Protein AF-A0A4Y2B7F9-F1 (afdb_monomer_lite)

Sequence (155 aa):
MSLYKLCVQKIAILLRDGIYKSCHENPFIFLPSNIVNNLMSAALDLQRLNGFRADDLGLILTSGRLQELKISKINVRDQTEIIKVLFSLKSGCQELEILHLTGPIDDELDNMGHTSSEVSEILWNLFKNTPNLKDLHCCFIFDLKALRNCRKLRI

Secondary structure (DSSP, 8-state):
--HHHHHHHHHHHHHHTTTTTT-SS-TTTTS-HHHHHHHHHHHHHHHHHH---GGGTHHHHTTS---EEEEES--GGGHHHHHHHHHHHTTT-TT--EEEEE--SSSGGGGTT---HHHHHHHHHHHHT-TT--EEEESS---GGGGGG-TT---

Organism: Araneus ventricosus (NCBI:txid182803)

Structure (mmCIF, N/CA/C/O backbone):
data_AF-A0A4Y2B7F9-F1
#
_entry.id   AF-A0A4Y2B7F9-F1
#
loop_
_atom_site.group_PDB
_atom_site.id
_atom_site.type_symbol
_atom_site.label_atom_id
_atom_site.label_alt_id
_atom_site.label_comp_id
_atom_site.label_asym_id
_atom_site.label_entity_id
_atom_site.label_seq_id
_atom_site.pdbx_PDB_ins_code
_atom_site.Cartn_x
_atom_site.Cartn_y
_atom_site.Cartn_z
_atom_site.occupancy
_atom_site.B_iso_or_equiv
_atom_site.auth_seq_id
_atom_site.auth_comp_id
_atom_site.auth_asym_id
_atom_site.auth_atom_id
_atom_site.pdbx_PDB_model_num
ATOM 1 N N . MET A 1 1 ? -22.656 7.694 -9.049 1.00 76.69 1 MET A N 1
ATOM 2 C CA . MET A 1 1 ? -21.559 8.114 -8.145 1.00 76.69 1 MET A CA 1
ATOM 3 C C . MET A 1 1 ? -22.168 8.349 -6.766 1.00 76.69 1 MET A C 1
ATOM 5 O O . MET A 1 1 ? -23.167 9.049 -6.715 1.00 76.69 1 MET A O 1
ATOM 9 N N . SER A 1 2 ? -21.663 7.740 -5.688 1.00 94.69 2 SER A N 1
ATOM 10 C CA . SER A 1 2 ? -22.195 7.964 -4.328 1.00 94.69 2 SER A CA 1
ATOM 11 C C . SER A 1 2 ? -21.503 9.145 -3.640 1.00 94.69 2 SER A C 1
ATOM 13 O O . SER A 1 2 ? -20.373 9.486 -3.997 1.00 94.69 2 SER A O 1
ATOM 15 N N . LEU A 1 3 ? -22.148 9.727 -2.620 1.00 95.31 3 LEU A N 1
ATOM 16 C CA . LEU A 1 3 ? -21.551 10.777 -1.783 1.00 95.31 3 LEU A CA 1
ATOM 17 C C . LEU A 1 3 ? -20.209 10.324 -1.191 1.00 95.31 3 LEU A C 1
ATOM 19 O O . LEU A 1 3 ? -19.221 11.041 -1.279 1.00 95.31 3 LEU A O 1
ATOM 23 N N . TYR A 1 4 ? -20.152 9.091 -0.684 1.00 95.56 4 TYR A N 1
ATOM 24 C CA . TYR A 1 4 ? -18.924 8.499 -0.157 1.00 95.56 4 TYR A CA 1
ATOM 25 C C . TYR A 1 4 ? -17.769 8.533 -1.170 1.00 95.56 4 TYR A C 1
ATOM 27 O O . TYR A 1 4 ? -16.675 8.990 -0.845 1.00 95.56 4 TYR A O 1
ATOM 35 N N . LYS A 1 5 ? -18.012 8.103 -2.418 1.00 94.06 5 LYS A N 1
ATOM 36 C CA . LYS A 1 5 ? -16.976 8.088 -3.462 1.00 94.06 5 LYS A CA 1
ATOM 37 C C . LYS A 1 5 ? -16.480 9.501 -3.786 1.00 94.06 5 LYS A C 1
ATOM 39 O O . LYS A 1 5 ? -15.278 9.687 -3.952 1.00 94.06 5 LYS A O 1
ATOM 44 N N . LEU A 1 6 ? -17.380 10.488 -3.811 1.00 95.06 6 LEU A N 1
ATOM 45 C CA . LEU A 1 6 ? -17.016 11.899 -3.990 1.00 95.06 6 LEU A CA 1
ATOM 46 C C . LEU A 1 6 ? -16.160 12.420 -2.826 1.00 95.06 6 LEU A C 1
ATOM 48 O O . LEU A 1 6 ? -15.172 13.110 -3.064 1.00 95.06 6 LEU A O 1
ATOM 52 N N . CYS A 1 7 ? -16.489 12.059 -1.582 1.00 96.56 7 CYS A N 1
ATOM 53 C CA . CYS A 1 7 ? -15.696 12.433 -0.410 1.00 96.56 7 CYS A CA 1
ATOM 54 C C . CYS A 1 7 ? -14.281 11.844 -0.466 1.00 96.56 7 CYS A C 1
ATOM 56 O O . CYS A 1 7 ? -13.314 12.580 -0.297 1.00 96.56 7 CYS A O 1
ATOM 58 N N . VAL A 1 8 ? -14.146 10.547 -0.763 1.00 96.56 8 VAL A N 1
ATOM 59 C CA . VAL A 1 8 ? -12.837 9.883 -0.907 1.00 96.56 8 VAL A CA 1
ATOM 60 C C . VAL A 1 8 ? -12.007 10.550 -2.007 1.00 96.56 8 VAL A C 1
ATOM 62 O O . VAL A 1 8 ? -10.845 10.880 -1.783 1.00 96.56 8 VAL A O 1
ATOM 65 N N . GLN A 1 9 ? -12.609 10.827 -3.168 1.00 95.12 9 GLN A N 1
ATOM 66 C CA . GLN A 1 9 ? -11.937 11.540 -4.260 1.00 95.12 9 GLN A CA 1
ATOM 67 C C . GLN A 1 9 ? -11.496 12.946 -3.844 1.00 95.12 9 GLN A C 1
ATOM 69 O O . GLN A 1 9 ? -10.376 13.355 -4.144 1.00 95.12 9 GLN A O 1
ATOM 74 N N . LYS A 1 10 ? -12.349 13.685 -3.128 1.00 96.31 10 LYS A N 1
ATOM 75 C CA . LYS A 1 10 ? -12.015 15.029 -2.655 1.00 96.31 10 LYS A CA 1
ATOM 76 C C . LYS A 1 10 ? -10.854 15.005 -1.663 1.00 96.31 10 LYS A C 1
ATOM 78 O O . LYS A 1 10 ? -9.964 15.839 -1.785 1.00 96.31 10 LYS A O 1
ATOM 83 N N . ILE A 1 11 ? -10.832 14.052 -0.732 1.00 95.88 11 ILE A N 1
ATOM 84 C CA . ILE A 1 11 ? -9.717 13.883 0.211 1.00 95.88 11 ILE A CA 1
ATOM 85 C C . ILE A 1 11 ? -8.429 13.541 -0.545 1.00 95.88 11 ILE A C 1
ATOM 87 O O . ILE A 1 11 ? -7.396 14.136 -0.261 1.00 95.88 11 ILE A O 1
ATOM 91 N N . ALA A 1 12 ? -8.481 12.651 -1.539 1.00 94.94 12 ALA A N 1
ATOM 92 C CA . ALA A 1 12 ? -7.312 12.305 -2.347 1.00 94.94 12 ALA A CA 1
ATOM 93 C C . ALA A 1 12 ? -6.759 13.514 -3.135 1.00 94.94 12 ALA A C 1
ATOM 95 O O . ALA A 1 12 ? -5.546 13.688 -3.226 1.00 94.94 12 ALA A O 1
ATOM 96 N N . ILE A 1 13 ? -7.633 14.399 -3.633 1.00 94.12 13 ILE A N 1
ATOM 97 C CA . ILE A 1 13 ? -7.231 15.680 -4.241 1.00 94.12 13 ILE A CA 1
ATOM 98 C C . ILE A 1 13 ? -6.536 16.577 -3.209 1.00 94.12 13 ILE A C 1
ATOM 100 O O . ILE A 1 13 ? -5.435 17.052 -3.463 1.00 94.12 13 ILE A O 1
ATOM 104 N N . LEU A 1 14 ? -7.142 16.773 -2.032 1.00 94.44 14 LEU A N 1
ATOM 105 C CA . LEU A 1 14 ? -6.563 17.601 -0.964 1.00 94.44 14 LEU A CA 1
ATOM 106 C C . LEU A 1 14 ? -5.211 17.052 -0.478 1.00 94.44 14 LEU A C 1
ATOM 108 O O . LEU A 1 14 ? -4.309 17.821 -0.149 1.00 94.44 14 LEU A O 1
ATOM 112 N N . LEU A 1 15 ? -5.062 15.727 -0.460 1.00 93.19 15 LEU A N 1
ATOM 113 C CA . LEU A 1 15 ? -3.813 15.052 -0.140 1.00 93.19 15 LEU A CA 1
ATOM 114 C C . LEU A 1 15 ? -2.715 15.372 -1.156 1.00 93.19 15 LEU A C 1
ATOM 116 O O . LEU A 1 15 ? -1.644 15.826 -0.755 1.00 93.19 15 LEU A O 1
ATOM 120 N N . ARG A 1 16 ? -2.996 15.196 -2.450 1.00 92.00 16 ARG A N 1
ATOM 121 C CA . ARG A 1 16 ? -2.079 15.557 -3.542 1.00 92.00 16 ARG A CA 1
ATOM 122 C C . ARG A 1 16 ? -1.687 17.034 -3.484 1.00 92.00 16 ARG A C 1
ATOM 124 O O . ARG A 1 16 ? -0.522 17.376 -3.651 1.00 92.00 16 ARG A O 1
ATOM 131 N N . ASP A 1 17 ? -2.649 17.905 -3.195 1.00 92.31 17 ASP A N 1
ATOM 132 C CA . ASP A 1 17 ? -2.429 19.351 -3.100 1.00 92.31 17 ASP A CA 1
ATOM 133 C C . ASP A 1 17 ? -1.635 19.743 -1.831 1.00 92.31 17 ASP A C 1
ATOM 135 O O . ASP A 1 17 ? -1.321 20.911 -1.615 1.00 92.31 17 ASP A O 1
ATOM 139 N N . GLY A 1 18 ? -1.270 18.767 -0.990 1.00 90.81 18 GLY A N 1
ATOM 140 C CA . GLY A 1 18 ? -0.394 18.952 0.161 1.00 90.81 18 GLY A CA 1
ATOM 141 C C . GLY A 1 18 ? -1.074 19.567 1.381 1.00 90.81 18 GLY A C 1
ATOM 142 O O . GLY A 1 18 ? -0.382 19.933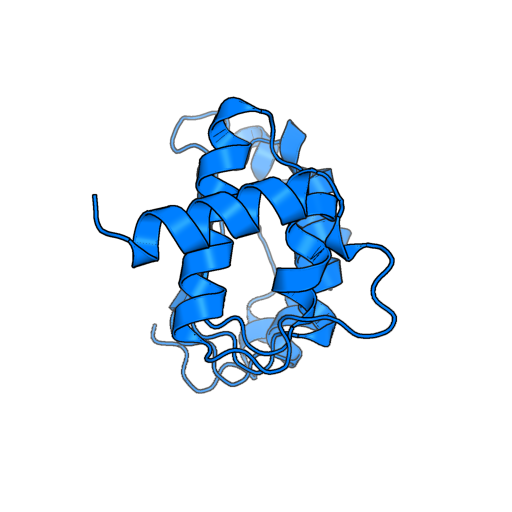 2.328 1.00 90.81 18 GLY A O 1
ATOM 143 N N . ILE A 1 19 ? -2.408 19.641 1.400 1.00 92.69 19 ILE A N 1
ATOM 144 C CA . ILE A 1 19 ? -3.181 20.296 2.468 1.00 92.69 19 ILE A CA 1
ATOM 145 C C . ILE A 1 19 ? -2.911 19.670 3.841 1.00 92.69 19 ILE A C 1
ATOM 147 O O . ILE A 1 19 ? -2.901 20.368 4.849 1.00 92.69 19 ILE A O 1
ATOM 151 N N . TYR A 1 20 ? -2.640 18.366 3.881 1.00 88.19 20 TYR A N 1
ATOM 152 C CA . TYR A 1 20 ? -2.378 17.635 5.121 1.00 88.19 20 TYR A CA 1
ATOM 153 C C . TYR A 1 20 ? -0.893 17.591 5.524 1.00 88.19 20 TYR A C 1
ATOM 155 O O . TYR A 1 20 ? -0.571 17.035 6.569 1.00 88.19 20 TYR A O 1
ATOM 163 N N . LYS A 1 21 ? 0.033 18.163 4.733 1.00 84.44 21 LYS A N 1
ATOM 164 C CA . LYS A 1 21 ? 1.483 18.103 5.025 1.00 84.44 21 LYS A CA 1
ATOM 165 C C . LYS A 1 21 ? 1.879 18.879 6.283 1.00 84.44 21 LYS A C 1
ATOM 167 O O . LYS A 1 21 ? 2.912 18.588 6.871 1.00 84.44 21 LYS A O 1
ATOM 172 N N . SER A 1 22 ? 1.075 19.863 6.682 1.00 85.25 22 SER A N 1
ATOM 173 C CA . SER A 1 22 ? 1.284 20.669 7.889 1.00 85.25 22 SER A CA 1
ATOM 174 C C . SER A 1 22 ? 0.631 20.080 9.143 1.00 85.25 22 SER A C 1
ATOM 176 O O . SER A 1 22 ? 0.773 20.655 10.223 1.00 85.25 22 SER A O 1
ATOM 178 N N . CYS A 1 23 ? -0.094 18.961 9.034 1.00 85.81 23 CYS A N 1
ATOM 179 C CA . CYS A 1 23 ? -0.676 18.305 10.198 1.00 85.81 23 CYS A CA 1
ATOM 180 C C . CYS A 1 23 ? 0.437 17.776 11.116 1.00 85.81 23 CYS A C 1
ATOM 182 O O . CYS A 1 23 ? 1.366 17.120 10.652 1.00 85.81 23 CYS A O 1
ATOM 184 N N . HIS A 1 24 ? 0.329 18.056 12.420 1.00 85.38 24 HIS A N 1
ATOM 185 C CA . HIS A 1 24 ? 1.296 17.578 13.415 1.00 85.38 24 HIS A CA 1
ATOM 186 C C . HIS A 1 24 ? 1.334 16.046 13.481 1.00 85.38 24 HIS A C 1
ATOM 188 O O . HIS A 1 24 ? 2.402 15.445 13.553 1.00 85.38 24 HIS A O 1
ATOM 194 N N . GLU A 1 25 ? 0.157 15.428 13.401 1.00 89.38 25 GLU A N 1
ATOM 195 C CA . GLU A 1 25 ? -0.020 13.983 13.335 1.00 89.38 25 GLU A CA 1
ATOM 196 C C . GLU A 1 25 ? -0.603 13.581 11.982 1.00 89.38 25 GLU A C 1
ATOM 198 O O . GLU A 1 25 ? -1.323 14.346 11.335 1.00 89.38 25 GLU A O 1
ATOM 203 N N . ASN A 1 26 ? -0.320 12.349 11.561 1.00 91.94 26 ASN A N 1
ATOM 204 C CA . ASN A 1 26 ? -0.891 11.799 10.343 1.00 91.94 26 ASN A CA 1
ATOM 205 C C . ASN A 1 26 ? -2.413 11.601 10.526 1.00 91.94 26 ASN A C 1
ATOM 207 O O . ASN A 1 26 ? -2.822 10.761 11.329 1.00 91.94 26 ASN A O 1
ATOM 211 N N . PRO A 1 27 ? -3.272 12.310 9.767 1.00 92.38 27 PRO A N 1
ATOM 212 C CA . PRO A 1 27 ? -4.719 12.298 9.995 1.00 92.38 27 PRO A CA 1
ATOM 213 C C . PRO A 1 27 ? -5.377 10.946 9.684 1.00 92.38 27 PRO A C 1
ATOM 215 O O . PRO A 1 27 ? -6.529 10.716 10.052 1.00 92.38 27 PRO A O 1
ATOM 218 N N . PHE A 1 28 ? -4.674 10.042 8.999 1.00 93.69 28 PHE A N 1
ATOM 219 C CA . PHE A 1 28 ? -5.224 8.766 8.552 1.00 93.69 28 PHE A CA 1
ATOM 220 C C . PHE A 1 28 ? -5.001 7.615 9.542 1.00 93.69 28 PHE A C 1
ATOM 222 O O . PHE A 1 28 ? -5.575 6.545 9.343 1.00 93.69 28 PHE A O 1
ATOM 229 N N . ILE A 1 29 ? -4.239 7.819 10.626 1.00 92.81 29 ILE A N 1
ATOM 230 C CA . ILE A 1 29 ? -3.959 6.769 11.628 1.00 92.81 29 ILE A CA 1
ATOM 231 C C . ILE A 1 29 ? -5.225 6.288 12.349 1.00 92.81 29 ILE A C 1
ATOM 233 O O . ILE A 1 29 ? -5.331 5.123 12.725 1.00 92.81 29 ILE A O 1
ATOM 237 N N . PHE A 1 30 ? -6.217 7.170 12.494 1.00 91.44 30 PHE A N 1
ATOM 238 C CA . PHE A 1 30 ? -7.487 6.871 13.160 1.00 91.44 30 PHE A CA 1
ATOM 239 C C . PHE A 1 30 ? -8.551 6.317 12.209 1.00 91.44 30 PHE A C 1
ATOM 241 O O . PHE A 1 30 ? -9.633 5.924 12.651 1.00 91.44 30 PHE A O 1
ATOM 248 N N . LEU A 1 31 ? -8.278 6.279 10.901 1.00 94.81 31 LEU A N 1
ATOM 249 C CA . LEU A 1 31 ? -9.258 5.798 9.941 1.00 94.81 31 LEU A CA 1
ATOM 250 C C . LEU A 1 31 ? -9.346 4.261 9.936 1.00 94.81 31 LEU A C 1
ATOM 252 O O . LEU A 1 31 ? -8.349 3.545 10.097 1.00 94.81 31 LEU A O 1
ATOM 256 N N . PRO A 1 32 ? -10.551 3.716 9.707 1.00 95.81 32 PRO A N 1
ATOM 257 C CA . PRO A 1 32 ? -10.730 2.317 9.347 1.00 95.81 32 PRO A CA 1
ATOM 258 C C . PRO A 1 32 ? -9.949 1.940 8.077 1.00 95.81 32 PRO A C 1
ATOM 260 O O . PRO A 1 32 ? -9.943 2.689 7.098 1.00 95.81 32 PRO A O 1
ATOM 263 N N . SER A 1 33 ? -9.333 0.754 8.066 1.00 96.19 33 SER A N 1
ATOM 264 C CA . SER A 1 33 ? -8.490 0.279 6.956 1.00 96.19 33 SER A CA 1
ATOM 265 C C . SER A 1 33 ? -9.207 0.237 5.608 1.00 96.19 33 SER A C 1
ATOM 267 O O . SER A 1 33 ? -8.625 0.595 4.590 1.00 96.19 33 SER A O 1
ATOM 269 N N . ASN A 1 34 ? -10.499 -0.099 5.585 1.00 95.69 34 ASN A N 1
ATOM 270 C CA . ASN A 1 34 ? -11.298 -0.065 4.358 1.00 95.69 34 ASN A CA 1
ATOM 271 C C . ASN A 1 34 ? -11.380 1.347 3.745 1.00 95.69 34 ASN A C 1
ATOM 273 O O . ASN A 1 34 ? -11.363 1.486 2.525 1.00 95.69 34 ASN A O 1
ATOM 277 N N . ILE A 1 35 ? -11.426 2.402 4.566 1.00 96.62 35 ILE A N 1
ATOM 278 C CA . ILE A 1 35 ? -11.398 3.789 4.083 1.00 96.62 35 ILE A CA 1
ATOM 279 C C . ILE A 1 35 ? -9.998 4.144 3.576 1.00 96.62 35 ILE A C 1
ATOM 281 O O . ILE A 1 35 ? -9.881 4.762 2.521 1.00 96.62 35 ILE A O 1
ATOM 285 N N . VAL A 1 36 ? -8.944 3.722 4.277 1.00 97.06 36 VAL A N 1
ATOM 286 C CA . VAL A 1 36 ? -7.546 3.957 3.874 1.00 97.06 36 VAL A CA 1
ATOM 287 C C . VAL A 1 36 ? -7.220 3.269 2.543 1.00 97.06 36 VAL A C 1
ATOM 289 O O . VAL A 1 36 ? -6.635 3.899 1.665 1.00 97.06 36 VAL A O 1
ATOM 292 N N . ASN A 1 37 ? -7.684 2.036 2.326 1.00 97.56 37 ASN A N 1
ATOM 293 C CA . ASN A 1 37 ? -7.547 1.330 1.046 1.00 97.56 37 ASN A CA 1
ATOM 294 C C . ASN A 1 37 ? -8.296 2.055 -0.089 1.00 97.56 37 ASN A C 1
ATOM 296 O O . ASN A 1 37 ? -7.779 2.190 -1.202 1.00 97.56 37 ASN A O 1
ATOM 300 N N . ASN A 1 38 ? -9.499 2.570 0.192 1.00 97.31 38 ASN A N 1
ATOM 301 C CA . ASN A 1 38 ? -10.270 3.353 -0.777 1.00 97.31 38 ASN A CA 1
ATOM 302 C C . ASN A 1 38 ? -9.578 4.683 -1.116 1.00 97.31 38 ASN A C 1
ATOM 304 O O . ASN A 1 38 ? -9.574 5.086 -2.279 1.00 97.31 38 ASN A O 1
ATOM 308 N N . LEU A 1 39 ? -8.959 5.340 -0.130 1.00 97.12 39 LEU A N 1
ATOM 309 C CA . LEU A 1 39 ? -8.148 6.542 -0.335 1.00 97.12 39 LEU A CA 1
ATOM 310 C C . LEU A 1 39 ? -6.898 6.249 -1.166 1.00 97.12 39 LEU A C 1
ATOM 312 O O . LEU A 1 39 ? -6.634 6.990 -2.108 1.00 97.12 39 LEU A O 1
ATOM 316 N N . MET A 1 40 ? -6.174 5.163 -0.872 1.00 96.75 40 MET A N 1
ATOM 317 C CA . MET A 1 40 ? -5.014 4.737 -1.663 1.00 96.75 40 MET A CA 1
ATOM 318 C C . MET A 1 40 ? -5.410 4.501 -3.122 1.00 96.75 40 MET A C 1
ATOM 320 O O . MET A 1 40 ? -4.790 5.045 -4.032 1.00 96.75 40 MET A O 1
ATOM 324 N N . SER A 1 41 ? -6.493 3.753 -3.346 1.00 95.94 41 SER A N 1
ATOM 325 C CA . SER A 1 41 ? -7.002 3.469 -4.692 1.00 95.94 41 SER A CA 1
ATOM 326 C C . SER A 1 41 ? -7.374 4.752 -5.441 1.00 95.94 41 SER A C 1
ATOM 328 O O . SER A 1 41 ? -6.966 4.945 -6.584 1.00 95.94 41 SER A O 1
ATOM 330 N N . ALA A 1 42 ? -8.089 5.672 -4.784 1.00 95.62 42 ALA A N 1
ATOM 331 C CA . ALA A 1 42 ? -8.458 6.952 -5.380 1.00 95.62 42 ALA A CA 1
ATOM 332 C C . ALA A 1 42 ? -7.240 7.847 -5.669 1.00 95.62 42 ALA A C 1
ATOM 334 O O . ALA A 1 42 ? -7.213 8.520 -6.697 1.00 95.62 42 ALA A O 1
ATOM 335 N N . ALA A 1 43 ? -6.231 7.856 -4.793 1.00 95.06 43 ALA A N 1
ATOM 336 C CA . ALA A 1 43 ? -5.002 8.617 -4.996 1.00 95.06 43 ALA A CA 1
ATOM 337 C C . ALA A 1 43 ? -4.197 8.079 -6.189 1.00 95.06 43 ALA A C 1
ATOM 339 O O . ALA A 1 43 ? -3.768 8.859 -7.038 1.00 95.06 43 ALA A O 1
ATOM 340 N N . LEU A 1 44 ? -4.066 6.755 -6.311 1.00 93.75 44 LEU A N 1
ATOM 341 C CA . LEU A 1 44 ? -3.415 6.119 -7.459 1.00 93.75 44 LEU A CA 1
ATOM 342 C C . LEU A 1 44 ? -4.164 6.400 -8.771 1.00 93.75 44 LEU A C 1
ATOM 344 O O . LEU A 1 44 ? -3.534 6.719 -9.780 1.00 93.75 44 LEU A O 1
ATOM 348 N N . ASP A 1 45 ? -5.500 6.365 -8.762 1.00 92.00 45 ASP A N 1
ATOM 349 C CA . ASP A 1 45 ? -6.309 6.726 -9.932 1.00 92.00 45 ASP A CA 1
ATOM 350 C C . ASP A 1 45 ? -6.106 8.189 -10.364 1.00 92.00 45 ASP A C 1
ATOM 352 O O . ASP A 1 45 ? -6.054 8.475 -11.561 1.00 92.00 45 ASP A O 1
ATOM 356 N N . LEU A 1 46 ? -5.935 9.119 -9.416 1.00 90.50 46 LEU A N 1
ATOM 357 C CA . LEU A 1 46 ? -5.628 10.524 -9.717 1.00 90.50 46 LEU A CA 1
ATOM 358 C C . LEU A 1 46 ? -4.221 10.716 -10.301 1.00 90.50 46 LEU A C 1
ATOM 360 O O . LEU A 1 46 ? -4.019 11.605 -11.134 1.00 90.50 46 LEU A O 1
ATOM 364 N N . GLN A 1 47 ? -3.252 9.908 -9.869 1.00 87.94 47 GLN A N 1
ATOM 365 C CA . GLN A 1 47 ? -1.870 9.980 -10.346 1.00 87.94 47 GLN A CA 1
ATOM 366 C C . GLN A 1 47 ? -1.698 9.420 -11.760 1.00 87.94 47 GLN A C 1
ATOM 368 O O . GLN A 1 47 ? -0.875 9.931 -12.514 1.00 87.94 47 GLN A O 1
ATOM 373 N N . ARG A 1 48 ? -2.534 8.461 -12.188 1.00 80.38 48 ARG A N 1
ATOM 374 C CA . ARG A 1 48 ? -2.522 7.942 -13.574 1.00 80.38 48 ARG A CA 1
ATOM 375 C C . ARG A 1 48 ? -2.646 9.036 -14.641 1.00 80.38 48 ARG A C 1
ATOM 377 O O . ARG A 1 48 ? -2.133 8.863 -15.739 1.00 80.38 48 ARG A O 1
ATOM 384 N N . LEU A 1 49 ? -3.321 10.143 -14.325 1.00 75.75 49 LEU A N 1
ATOM 385 C CA . LEU A 1 49 ? -3.514 11.273 -15.240 1.00 75.75 49 LEU A CA 1
ATOM 386 C C . LEU A 1 49 ? -2.444 12.367 -15.104 1.00 75.75 49 LEU A C 1
ATOM 388 O O . LEU A 1 49 ? -2.237 13.122 -16.046 1.00 75.75 49 LEU A O 1
ATOM 392 N N . ASN A 1 50 ? -1.791 12.473 -13.943 1.00 73.00 50 ASN A N 1
ATOM 393 C CA . ASN A 1 50 ? -0.946 13.619 -13.577 1.00 73.00 50 ASN A CA 1
ATOM 394 C C . ASN A 1 50 ? 0.528 13.247 -13.321 1.00 73.00 50 ASN A C 1
ATOM 396 O O . ASN A 1 50 ? 1.314 14.107 -12.928 1.00 73.00 50 ASN A O 1
ATOM 400 N N . GLY A 1 51 ? 0.896 11.981 -13.531 1.00 82.38 51 GLY A N 1
ATOM 401 C CA . GLY A 1 51 ? 2.196 11.420 -13.168 1.00 82.38 51 GLY A CA 1
ATOM 402 C C . GLY A 1 51 ? 2.191 10.784 -11.775 1.00 82.38 51 GLY A C 1
ATOM 403 O O . GLY A 1 51 ? 1.485 11.228 -10.865 1.00 82.38 51 GLY A O 1
ATOM 404 N N . PHE A 1 52 ? 2.981 9.720 -11.620 1.00 87.50 52 PHE A N 1
ATOM 405 C CA . PHE A 1 52 ? 3.141 9.001 -10.359 1.00 87.50 52 PHE A CA 1
ATOM 406 C C . PHE A 1 52 ? 4.109 9.746 -9.432 1.00 87.50 52 PHE A C 1
ATOM 408 O O . PHE A 1 52 ? 5.209 10.113 -9.841 1.00 87.50 52 PHE A O 1
ATOM 415 N N . ARG A 1 53 ? 3.680 10.007 -8.191 1.00 90.81 53 ARG A N 1
ATOM 416 C CA . ARG A 1 53 ? 4.454 10.758 -7.189 1.00 90.81 53 ARG A CA 1
ATOM 417 C C . ARG A 1 53 ? 4.258 10.147 -5.808 1.00 90.81 53 ARG A C 1
ATOM 419 O O . ARG A 1 53 ? 3.178 10.227 -5.223 1.00 90.81 53 ARG A O 1
ATOM 426 N N . ALA A 1 54 ? 5.314 9.567 -5.261 1.00 91.19 54 ALA A N 1
ATOM 427 C CA . ALA A 1 54 ? 5.302 8.888 -3.973 1.00 91.19 54 ALA A CA 1
ATOM 428 C C . ALA A 1 54 ? 5.014 9.838 -2.804 1.00 91.19 54 ALA A C 1
ATOM 430 O O . ALA A 1 54 ? 4.308 9.468 -1.866 1.00 91.19 54 ALA A O 1
ATOM 431 N N . ASP A 1 55 ? 5.509 11.076 -2.884 1.00 90.69 55 ASP A N 1
ATOM 432 C CA . ASP A 1 55 ? 5.349 12.088 -1.830 1.00 90.69 55 ASP A CA 1
ATOM 433 C C . ASP A 1 55 ? 3.874 12.423 -1.563 1.00 90.69 55 ASP A C 1
ATOM 435 O O . ASP A 1 55 ? 3.499 12.766 -0.441 1.00 90.69 55 ASP A O 1
ATOM 439 N N . ASP A 1 56 ? 3.024 12.284 -2.581 1.00 91.62 56 ASP A N 1
ATOM 440 C CA . ASP A 1 56 ? 1.584 12.521 -2.474 1.00 91.62 56 ASP A CA 1
ATOM 441 C C . ASP A 1 56 ? 0.865 11.342 -1.784 1.00 91.62 56 ASP A C 1
ATOM 443 O O . ASP A 1 56 ? -0.272 11.479 -1.344 1.00 91.62 56 ASP A O 1
ATOM 447 N N . LEU A 1 57 ? 1.521 10.184 -1.643 1.00 93.19 57 LEU A N 1
ATOM 448 C CA . LEU A 1 57 ? 0.984 8.985 -0.987 1.00 93.19 57 LEU A CA 1
ATOM 449 C C . LEU A 1 57 ? 1.505 8.802 0.444 1.00 93.19 57 LEU A C 1
ATOM 451 O O . LEU A 1 57 ? 0.965 7.981 1.188 1.00 93.19 57 LEU A O 1
ATOM 455 N N . GLY A 1 58 ? 2.533 9.556 0.848 1.00 92.69 58 GLY A N 1
ATOM 456 C CA . GLY A 1 58 ? 3.289 9.331 2.085 1.00 92.69 58 GLY A CA 1
ATOM 457 C C . GLY A 1 58 ? 2.425 9.220 3.344 1.00 92.69 58 GLY A C 1
ATOM 458 O O . GLY A 1 58 ? 2.611 8.298 4.136 1.00 92.69 58 GLY A O 1
ATOM 459 N N . LEU A 1 59 ? 1.423 10.089 3.510 1.00 93.62 59 LEU A N 1
ATOM 460 C CA . LEU A 1 59 ? 0.519 10.036 4.668 1.00 93.62 59 LEU A CA 1
ATOM 461 C C . LEU A 1 59 ? -0.368 8.780 4.666 1.00 93.62 59 LEU A C 1
ATOM 463 O O . LEU A 1 59 ? -0.660 8.229 5.722 1.00 93.62 59 LEU A O 1
ATOM 467 N N . ILE A 1 60 ? -0.771 8.268 3.504 1.00 95.25 60 ILE A N 1
ATOM 468 C CA . ILE A 1 60 ? -1.535 7.014 3.446 1.00 95.25 60 ILE A CA 1
ATOM 469 C C . ILE A 1 60 ? -0.609 5.830 3.760 1.00 95.25 60 ILE A C 1
ATOM 471 O O . ILE A 1 60 ? -0.957 4.978 4.578 1.00 95.25 60 ILE A O 1
ATOM 475 N N . LEU A 1 61 ? 0.587 5.803 3.161 1.00 94.56 61 LEU A N 1
ATOM 476 C CA . LEU A 1 61 ? 1.582 4.733 3.328 1.00 94.56 61 LEU A CA 1
ATOM 477 C C . LEU A 1 61 ? 2.068 4.596 4.778 1.00 94.56 61 LEU A C 1
ATOM 479 O O . LEU A 1 61 ? 2.265 3.489 5.267 1.00 94.56 61 LEU A O 1
ATOM 483 N N . THR A 1 62 ? 2.214 5.720 5.477 1.00 93.19 62 THR A N 1
ATOM 484 C CA . THR A 1 62 ? 2.682 5.772 6.872 1.00 93.19 62 THR A CA 1
ATOM 485 C C . THR A 1 62 ? 1.549 5.715 7.896 1.00 93.19 62 THR A C 1
ATOM 487 O O . THR A 1 62 ? 1.802 5.820 9.092 1.00 93.19 62 THR A O 1
ATOM 490 N N . SER A 1 63 ? 0.295 5.537 7.463 1.00 94.38 63 SER A N 1
ATOM 491 C CA . SER A 1 63 ? -0.857 5.488 8.377 1.00 94.38 63 SER A CA 1
ATOM 492 C C . SER A 1 63 ? -0.849 4.270 9.305 1.00 94.38 63 SER A C 1
ATOM 494 O O . SER A 1 63 ? -1.523 4.284 10.329 1.00 94.38 63 SER A O 1
ATOM 496 N N . GLY A 1 64 ? -0.146 3.191 8.937 1.00 94.00 64 GLY A N 1
ATOM 497 C CA . GLY A 1 64 ? -0.212 1.908 9.646 1.00 94.00 64 GLY A CA 1
ATOM 498 C C . GLY A 1 64 ? -1.521 1.142 9.430 1.00 94.00 64 GLY A C 1
ATOM 499 O O . GLY A 1 64 ? -1.734 0.103 10.044 1.00 94.00 64 GLY A O 1
ATOM 500 N N . ARG A 1 65 ? -2.424 1.656 8.584 1.00 95.56 65 ARG A N 1
ATOM 501 C CA . ARG A 1 65 ? -3.779 1.115 8.378 1.00 95.56 65 ARG A CA 1
ATOM 502 C C . ARG A 1 65 ? -3.987 0.524 6.988 1.00 95.56 65 ARG A C 1
ATOM 504 O O . ARG A 1 65 ? -5.042 -0.062 6.744 1.00 95.56 65 ARG A O 1
ATOM 511 N N . LEU A 1 66 ? -3.026 0.709 6.083 1.00 96.62 66 LEU A N 1
ATOM 512 C CA . LEU A 1 66 ? -3.115 0.247 4.704 1.00 96.62 66 LEU A CA 1
ATOM 513 C C . LEU A 1 66 ? -2.986 -1.279 4.648 1.00 96.62 66 LEU A C 1
ATOM 515 O O . LEU A 1 66 ? -1.981 -1.833 5.083 1.00 96.62 66 LEU A O 1
ATOM 519 N N . GLN A 1 67 ? -3.989 -1.937 4.070 1.00 97.44 67 GLN A N 1
ATOM 520 C CA . GLN A 1 67 ? -3.991 -3.392 3.887 1.00 97.44 67 GLN A CA 1
ATOM 521 C C . GLN A 1 67 ? -3.703 -3.790 2.439 1.00 97.44 67 GLN A C 1
ATOM 523 O O . GLN A 1 67 ? -3.194 -4.881 2.198 1.00 97.44 67 GLN A O 1
ATOM 528 N N . GLU A 1 68 ? -3.994 -2.916 1.474 1.00 96.94 68 GLU A N 1
ATOM 529 C CA . GLU A 1 68 ? -3.814 -3.211 0.053 1.00 96.94 68 GLU A CA 1
ATOM 530 C C . GLU A 1 68 ? -3.036 -2.103 -0.656 1.00 96.94 68 GLU A C 1
ATOM 532 O O . GLU A 1 68 ? -3.476 -0.954 -0.708 1.00 96.94 68 GLU A O 1
ATOM 537 N N . LEU A 1 69 ? -1.907 -2.465 -1.267 1.00 96.56 69 LEU A N 1
ATOM 538 C CA . LEU A 1 69 ? -1.169 -1.601 -2.181 1.00 96.56 69 LEU A CA 1
ATOM 539 C C . LEU A 1 69 ? -1.075 -2.273 -3.549 1.00 96.56 69 LEU A C 1
ATOM 541 O O . LEU A 1 69 ? -0.447 -3.319 -3.688 1.00 96.56 69 LEU A O 1
ATOM 545 N N . LYS A 1 70 ? -1.696 -1.660 -4.559 1.00 95.06 70 LYS A N 1
ATOM 546 C CA . LYS A 1 70 ? -1.751 -2.188 -5.927 1.00 95.06 70 LYS A CA 1
ATOM 547 C C . LYS A 1 70 ? -1.290 -1.130 -6.918 1.00 95.06 70 LYS A C 1
ATOM 549 O O . LYS A 1 70 ? -2.075 -0.287 -7.343 1.00 95.06 70 LYS A O 1
ATOM 554 N N . ILE A 1 71 ? -0.016 -1.182 -7.287 1.00 92.06 71 ILE A N 1
ATOM 555 C CA . ILE A 1 71 ? 0.583 -0.307 -8.291 1.00 92.06 71 ILE A CA 1
ATOM 556 C C . ILE A 1 71 ? 0.784 -1.116 -9.572 1.00 92.06 71 ILE A C 1
ATOM 558 O O . ILE A 1 71 ? 1.492 -2.124 -9.607 1.00 92.06 71 ILE A O 1
ATOM 562 N N . SER A 1 72 ? 0.108 -0.675 -10.627 1.00 87.75 72 SER A N 1
ATOM 563 C CA . SER A 1 72 ? 0.100 -1.322 -11.937 1.00 87.75 72 SER A CA 1
ATOM 564 C C . SER A 1 72 ? 0.811 -0.486 -12.984 1.00 87.75 72 SER A C 1
ATOM 566 O O . SER A 1 72 ? 0.658 0.735 -12.952 1.00 87.75 72 SER A O 1
ATOM 568 N N . LYS A 1 73 ? 1.418 -1.141 -13.979 1.00 83.25 73 LYS A N 1
ATOM 569 C CA . LYS A 1 73 ? 2.100 -0.499 -15.114 1.00 83.25 73 LYS A CA 1
ATOM 570 C C . LYS A 1 73 ? 3.301 0.351 -14.681 1.00 83.25 73 LYS A C 1
ATOM 572 O O . LYS A 1 73 ? 3.503 1.437 -15.213 1.00 83.25 73 LYS A O 1
ATOM 577 N N . ILE A 1 74 ? 4.072 -0.140 -13.711 1.00 82.06 74 ILE A N 1
ATOM 578 C CA . ILE A 1 74 ? 5.304 0.505 -13.246 1.00 82.06 74 ILE A CA 1
ATOM 579 C C . ILE A 1 74 ? 6.280 0.606 -14.420 1.00 82.06 74 ILE A C 1
ATOM 581 O O . ILE A 1 74 ? 6.729 -0.419 -14.924 1.00 82.06 74 ILE A O 1
ATOM 585 N N . ASN A 1 75 ? 6.617 1.820 -14.852 1.00 76.31 75 ASN A N 1
ATOM 586 C CA . ASN A 1 75 ? 7.659 2.037 -15.851 1.00 76.31 75 ASN A CA 1
ATOM 587 C C . ASN A 1 75 ? 9.037 2.114 -15.165 1.00 76.31 75 ASN A C 1
ATOM 589 O O . ASN A 1 75 ? 9.137 2.487 -13.997 1.00 76.31 75 ASN A O 1
ATOM 593 N N . VAL A 1 76 ? 10.120 1.838 -15.897 1.00 67.25 76 VAL A N 1
ATOM 594 C CA . VAL A 1 76 ? 11.508 2.108 -15.470 1.00 67.25 76 VAL A CA 1
ATOM 595 C C . VAL A 1 76 ? 11.671 3.543 -14.950 1.00 67.25 76 VAL A C 1
ATOM 597 O O . VAL A 1 76 ? 12.353 3.774 -13.954 1.00 67.25 76 VAL A O 1
ATOM 600 N N . ARG A 1 77 ? 10.988 4.519 -15.564 1.00 71.69 77 ARG A N 1
ATOM 601 C CA . ARG A 1 77 ? 11.011 5.925 -15.114 1.00 71.69 77 ARG A CA 1
ATOM 602 C C . ARG A 1 77 ? 10.406 6.139 -13.724 1.00 71.69 77 ARG A C 1
ATOM 604 O O . ARG A 1 77 ? 10.771 7.101 -13.056 1.00 71.69 77 ARG A O 1
ATOM 611 N N . ASP A 1 78 ? 9.529 5.244 -13.280 1.00 76.44 78 ASP A N 1
ATOM 612 C CA . ASP A 1 78 ? 8.867 5.326 -11.978 1.00 76.44 78 ASP A CA 1
ATOM 613 C C . ASP A 1 78 ? 9.690 4.662 -10.865 1.00 76.44 78 ASP A C 1
ATOM 615 O O . ASP A 1 78 ? 9.305 4.731 -9.699 1.00 76.44 78 ASP A O 1
ATOM 619 N N . GLN A 1 79 ? 10.829 4.029 -11.181 1.00 81.62 79 GLN A N 1
ATOM 620 C CA . GLN A 1 79 ? 11.611 3.248 -10.217 1.00 81.62 79 GLN A CA 1
ATOM 621 C C . GLN A 1 79 ? 11.992 4.060 -8.970 1.00 81.62 79 GLN A C 1
ATOM 623 O O . GLN A 1 79 ? 11.856 3.564 -7.852 1.00 81.62 79 GLN A O 1
ATOM 628 N N . THR A 1 80 ? 12.405 5.320 -9.134 1.00 87.31 80 THR A N 1
ATOM 629 C CA . THR A 1 80 ? 12.720 6.215 -8.008 1.00 87.31 80 THR A CA 1
ATOM 630 C C . THR A 1 80 ? 11.506 6.470 -7.115 1.00 87.31 80 THR A C 1
ATOM 632 O O . THR A 1 80 ? 11.618 6.467 -5.891 1.00 87.31 80 THR A O 1
ATOM 635 N N . GLU A 1 81 ? 10.329 6.656 -7.704 1.00 91.06 81 GLU A N 1
ATOM 636 C CA . GLU A 1 81 ? 9.099 6.883 -6.947 1.00 91.06 81 GLU A CA 1
ATOM 637 C C . GLU A 1 81 ? 8.630 5.591 -6.262 1.00 91.06 81 GLU A C 1
ATOM 639 O O . GLU A 1 81 ? 8.194 5.619 -5.114 1.00 91.06 81 GLU A O 1
ATOM 644 N N . ILE A 1 82 ? 8.808 4.428 -6.893 1.00 90.38 82 ILE A N 1
ATOM 645 C CA . ILE A 1 82 ? 8.538 3.137 -6.251 1.00 90.38 82 ILE A CA 1
ATOM 646 C C . ILE A 1 82 ? 9.456 2.917 -5.049 1.00 90.38 82 ILE A C 1
ATOM 648 O O . ILE A 1 82 ? 8.970 2.530 -3.988 1.00 90.38 82 ILE A O 1
ATOM 652 N N . ILE A 1 83 ? 10.751 3.220 -5.166 1.00 90.00 83 ILE A N 1
ATOM 653 C CA . ILE A 1 83 ? 11.695 3.157 -4.041 1.00 90.00 83 ILE A CA 1
ATOM 654 C C . ILE A 1 83 ? 11.192 4.012 -2.870 1.00 90.00 83 ILE A C 1
ATOM 656 O O . ILE A 1 83 ? 11.123 3.524 -1.741 1.00 90.00 83 ILE A O 1
ATOM 660 N N . LYS A 1 84 ? 10.751 5.249 -3.131 1.00 92.81 84 LYS A N 1
ATOM 661 C CA . LYS A 1 84 ? 10.175 6.132 -2.101 1.00 92.81 84 LYS A CA 1
ATOM 662 C C . LYS A 1 84 ? 8.903 5.561 -1.471 1.00 92.81 84 LYS A C 1
ATOM 664 O O . LYS A 1 84 ? 8.734 5.659 -0.252 1.00 92.81 84 LYS A O 1
ATOM 669 N N . VAL A 1 85 ? 8.019 4.958 -2.271 1.00 93.69 85 VAL A N 1
ATOM 670 C CA . VAL A 1 85 ? 6.811 4.290 -1.765 1.00 93.69 85 VAL A CA 1
ATOM 671 C C . VAL A 1 85 ? 7.183 3.146 -0.830 1.00 93.69 85 VAL A C 1
ATOM 673 O O . VAL A 1 85 ? 6.692 3.095 0.297 1.00 93.69 85 VAL A O 1
ATOM 676 N N . LEU A 1 86 ? 8.074 2.254 -1.266 1.00 92.50 86 LEU A N 1
ATOM 677 C CA . LEU A 1 86 ? 8.504 1.105 -0.473 1.00 92.50 86 LEU A CA 1
ATOM 678 C C . LEU A 1 86 ? 9.207 1.539 0.819 1.00 92.50 86 LEU A C 1
ATOM 680 O O . LEU A 1 86 ? 8.955 0.970 1.882 1.00 92.50 86 LEU A O 1
ATOM 684 N N . PHE A 1 87 ? 10.034 2.583 0.747 1.00 90.94 87 PHE A N 1
ATOM 685 C CA . PHE A 1 87 ? 10.707 3.147 1.912 1.00 90.94 87 PHE A CA 1
ATOM 686 C C . PHE A 1 87 ? 9.708 3.723 2.922 1.00 90.94 87 PHE A C 1
ATOM 688 O O . PHE A 1 87 ? 9.813 3.453 4.118 1.00 90.94 87 PHE A O 1
ATOM 695 N N . SER A 1 88 ? 8.700 4.456 2.444 1.00 91.38 88 SER A N 1
ATOM 696 C CA . SER A 1 88 ? 7.637 5.026 3.282 1.00 91.38 88 SER A CA 1
ATOM 697 C C . SER A 1 88 ? 6.764 3.946 3.923 1.00 91.38 88 SER A C 1
ATOM 699 O O . SER A 1 88 ? 6.322 4.091 5.058 1.00 91.38 88 SER A O 1
ATOM 701 N N . LEU A 1 89 ? 6.541 2.833 3.222 1.00 90.00 89 LEU A N 1
ATOM 702 C CA . LEU A 1 89 ? 5.732 1.724 3.717 1.00 90.00 89 LEU A CA 1
ATOM 703 C C . LEU A 1 89 ? 6.416 0.963 4.866 1.00 90.00 89 LEU A C 1
ATOM 705 O O . LEU A 1 89 ? 5.730 0.369 5.696 1.00 90.00 89 LEU A O 1
ATOM 709 N N . LYS A 1 90 ? 7.752 1.026 4.975 1.00 82.38 90 LYS A N 1
ATOM 710 C CA . LYS A 1 90 ? 8.541 0.328 6.007 1.00 82.38 90 LYS A CA 1
ATOM 711 C C . LYS A 1 90 ? 8.006 0.539 7.430 1.00 82.38 90 LYS A C 1
ATOM 713 O O . LYS A 1 90 ? 8.034 -0.400 8.221 1.00 82.38 90 LYS A O 1
ATOM 718 N N . SER A 1 91 ? 7.509 1.733 7.758 1.00 74.94 91 SER A N 1
ATOM 719 C CA . SER A 1 91 ? 6.999 2.072 9.095 1.00 74.94 91 SER A CA 1
ATOM 720 C C . SER A 1 91 ? 5.517 1.742 9.321 1.00 74.94 91 SER A C 1
ATOM 722 O O . SER A 1 91 ? 5.090 1.708 10.471 1.00 74.94 91 SER A O 1
ATOM 724 N N . GLY A 1 92 ? 4.738 1.477 8.264 1.00 77.94 92 GLY A N 1
ATOM 725 C CA . GLY A 1 92 ? 3.276 1.322 8.324 1.00 77.94 92 GLY A CA 1
ATOM 726 C C . GLY A 1 92 ? 2.732 0.004 7.763 1.00 77.94 92 GLY A C 1
ATOM 727 O O . GLY A 1 92 ? 1.532 -0.112 7.530 1.00 77.94 92 GLY A O 1
ATOM 728 N N . CYS A 1 93 ? 3.591 -0.984 7.511 1.00 85.12 93 CYS A N 1
ATOM 729 C CA . CYS A 1 93 ? 3.252 -2.180 6.733 1.00 85.12 93 CYS A CA 1
ATOM 730 C C . CYS A 1 93 ? 2.696 -3.373 7.532 1.00 85.12 93 CYS A C 1
ATOM 732 O O . CYS A 1 93 ? 2.416 -4.417 6.949 1.00 85.12 93 CYS A O 1
ATOM 734 N N . GLN A 1 94 ? 2.519 -3.257 8.849 1.00 88.38 94 GLN A N 1
ATOM 735 C CA . GLN A 1 94 ? 2.132 -4.399 9.695 1.00 88.38 94 GLN A CA 1
ATOM 736 C C . GLN A 1 94 ? 0.757 -4.971 9.328 1.00 88.38 94 GLN A C 1
ATOM 738 O O . GLN A 1 94 ? 0.555 -6.185 9.384 1.00 88.38 94 GLN A O 1
ATOM 743 N N . GLU A 1 95 ? -0.165 -4.107 8.906 1.00 93.88 95 GLU A N 1
ATOM 744 C CA . GLU A 1 95 ? -1.508 -4.479 8.452 1.00 93.88 95 GLU A CA 1
ATOM 745 C C . GLU A 1 95 ? -1.556 -4.848 6.962 1.00 93.88 95 GLU A C 1
ATOM 747 O O . GLU A 1 95 ? -2.609 -5.243 6.473 1.00 93.88 95 GLU A O 1
ATOM 752 N N . LEU A 1 96 ? -0.441 -4.752 6.228 1.00 96.19 96 LEU A N 1
ATOM 753 C CA . LEU A 1 96 ? -0.419 -5.026 4.795 1.00 96.19 96 LEU A CA 1
ATOM 754 C C . LEU A 1 96 ? -0.730 -6.502 4.525 1.00 96.19 96 LEU A C 1
ATOM 756 O O . LEU A 1 96 ? -0.030 -7.405 4.990 1.00 96.19 96 LEU A O 1
ATOM 760 N N . GLU A 1 97 ? -1.770 -6.733 3.733 1.00 97.12 97 GLU A N 1
ATOM 761 C CA . GLU A 1 97 ? -2.247 -8.056 3.340 1.00 97.12 97 GLU A CA 1
ATOM 762 C C . GLU A 1 97 ? -2.004 -8.338 1.857 1.00 97.12 97 GLU A C 1
ATOM 764 O O . GLU A 1 97 ? -1.773 -9.487 1.487 1.00 97.12 97 GLU A O 1
ATOM 769 N N . ILE A 1 98 ? -2.043 -7.311 1.005 1.00 96.94 98 ILE A N 1
ATOM 770 C CA . ILE A 1 98 ? -1.877 -7.447 -0.444 1.00 96.94 98 ILE A CA 1
ATOM 771 C C . ILE A 1 98 ? -0.858 -6.426 -0.937 1.00 96.94 98 ILE A C 1
ATOM 773 O O . ILE A 1 98 ? -1.045 -5.220 -0.758 1.00 96.94 98 ILE A O 1
ATOM 777 N N . LEU A 1 99 ? 0.188 -6.913 -1.606 1.00 95.81 99 LEU A N 1
ATOM 778 C CA . LEU A 1 99 ? 1.162 -6.078 -2.302 1.00 95.81 99 LEU A CA 1
ATOM 779 C C . LEU A 1 99 ? 1.269 -6.506 -3.763 1.00 95.81 99 LEU A C 1
ATOM 781 O O . LEU A 1 99 ? 1.842 -7.548 -4.071 1.00 95.81 99 LEU A O 1
ATOM 785 N N . HIS A 1 100 ? 0.755 -5.679 -4.668 1.00 95.31 100 HIS A N 1
ATOM 786 C CA . HIS A 1 100 ? 0.911 -5.862 -6.107 1.00 95.31 100 HIS A CA 1
ATOM 787 C C . HIS A 1 100 ? 1.732 -4.712 -6.686 1.00 95.31 100 HIS A C 1
ATOM 789 O O . HIS A 1 100 ? 1.302 -3.561 -6.668 1.00 95.31 100 HIS A O 1
ATOM 795 N N . LEU A 1 101 ? 2.906 -5.032 -7.215 1.00 92.06 101 LEU A N 1
ATOM 796 C CA . LEU A 1 101 ? 3.813 -4.142 -7.928 1.00 92.06 101 LEU A CA 1
ATOM 797 C C . LEU A 1 101 ? 4.050 -4.769 -9.298 1.00 92.06 101 LEU A C 1
ATOM 799 O O . LEU A 1 101 ? 4.807 -5.728 -9.420 1.00 92.06 101 LEU A O 1
ATOM 803 N N . THR A 1 102 ? 3.345 -4.285 -10.314 1.00 88.50 102 THR A N 1
ATOM 804 C CA . THR A 1 102 ? 3.342 -4.912 -11.645 1.00 88.50 102 THR A CA 1
ATOM 805 C C . THR A 1 102 ? 3.854 -3.950 -12.703 1.00 88.50 102 THR A C 1
ATOM 807 O O . THR A 1 102 ? 3.420 -2.798 -12.756 1.00 88.50 102 THR A O 1
ATOM 810 N N . GLY A 1 103 ? 4.784 -4.421 -13.532 1.00 79.75 103 GLY A N 1
ATOM 811 C CA . GLY A 1 103 ? 5.328 -3.690 -14.677 1.00 79.75 103 GLY A CA 1
ATOM 812 C C . GLY A 1 103 ? 4.442 -3.793 -15.927 1.00 79.75 103 GLY A C 1
ATOM 813 O O . GLY A 1 103 ? 3.368 -4.404 -15.871 1.00 79.75 103 GLY A O 1
ATOM 814 N N . PRO A 1 104 ? 4.842 -3.170 -17.049 1.00 69.56 104 PRO A N 1
ATOM 815 C CA . PRO A 1 104 ? 4.247 -3.433 -18.356 1.00 69.56 104 PRO A CA 1
ATOM 816 C C . PRO A 1 104 ? 4.405 -4.914 -18.739 1.00 69.56 104 PRO A C 1
ATOM 818 O O . PRO A 1 104 ? 5.349 -5.576 -18.319 1.00 69.56 104 PRO A O 1
ATOM 821 N N . ILE A 1 105 ? 3.439 -5.428 -19.502 1.00 58.38 105 ILE A N 1
ATOM 822 C CA . ILE A 1 105 ? 3.368 -6.841 -19.917 1.00 58.38 105 ILE A CA 1
ATOM 823 C C . ILE A 1 105 ? 4.220 -7.098 -21.180 1.00 58.38 105 ILE A C 1
ATOM 825 O O . ILE A 1 105 ? 4.544 -8.247 -21.462 1.00 58.38 105 ILE A O 1
ATOM 829 N N . ASP A 1 106 ? 4.611 -6.046 -21.906 1.00 50.31 106 ASP A N 1
ATOM 830 C CA . ASP A 1 106 ? 5.272 -6.151 -23.214 1.00 50.31 106 ASP A CA 1
ATOM 831 C C . ASP A 1 106 ? 6.813 -6.237 -23.109 1.00 50.31 106 ASP A C 1
ATOM 833 O O . ASP A 1 106 ? 7.397 -5.752 -22.139 1.00 50.31 106 ASP A O 1
ATOM 837 N N . ASP A 1 107 ? 7.439 -6.837 -24.135 1.00 48.25 107 ASP A N 1
ATOM 838 C CA . ASP A 1 107 ? 8.828 -7.338 -24.311 1.00 48.25 107 ASP A CA 1
ATOM 839 C C . ASP A 1 107 ? 10.029 -6.428 -23.920 1.00 48.25 107 ASP A C 1
ATOM 841 O O . ASP A 1 107 ? 11.180 -6.772 -24.182 1.00 48.25 107 ASP A O 1
ATOM 845 N N . GLU A 1 108 ? 9.841 -5.299 -23.232 1.00 50.00 108 GLU A N 1
ATOM 846 C CA . GLU A 1 108 ? 10.932 -4.474 -22.669 1.00 50.00 108 GLU A CA 1
ATOM 847 C C . GLU A 1 108 ? 11.528 -5.048 -21.358 1.00 50.00 108 GLU A C 1
ATOM 849 O O . GLU A 1 108 ? 12.272 -4.374 -20.636 1.00 50.00 108 GLU A O 1
ATOM 854 N N . LEU A 1 109 ? 11.220 -6.308 -21.033 1.00 51.47 109 LEU A N 1
ATOM 855 C CA . LEU A 1 109 ? 11.671 -7.012 -19.825 1.00 51.47 109 LEU A CA 1
ATOM 856 C C . LEU A 1 109 ? 13.194 -7.215 -19.754 1.00 51.47 109 LEU A C 1
ATOM 858 O O . LEU A 1 109 ? 13.725 -7.342 -18.647 1.00 51.47 109 LEU A O 1
ATOM 862 N N . ASP A 1 110 ? 13.906 -7.159 -20.883 1.00 48.25 110 ASP A N 1
ATOM 863 C CA . ASP A 1 110 ? 15.364 -7.351 -20.925 1.00 48.25 110 ASP A CA 1
ATOM 864 C C . ASP A 1 110 ? 16.143 -6.281 -20.136 1.00 48.25 110 ASP A C 1
ATOM 866 O O . ASP A 1 110 ? 17.242 -6.54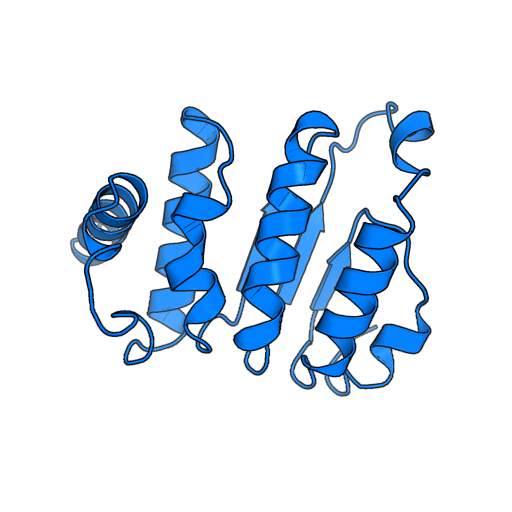9 -19.656 1.00 48.25 110 ASP A O 1
ATOM 870 N N . ASN A 1 111 ? 15.560 -5.097 -19.903 1.00 49.84 111 ASN A N 1
ATOM 8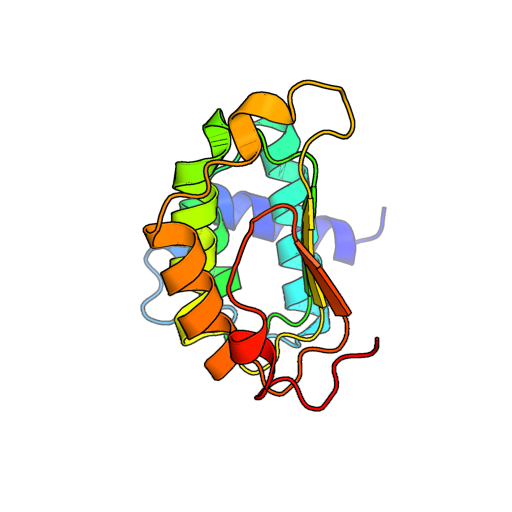71 C CA . ASN A 1 111 ? 16.181 -4.046 -19.083 1.00 49.84 111 ASN A CA 1
ATOM 872 C C . ASN A 1 111 ? 15.629 -3.959 -17.650 1.00 49.84 111 ASN A C 1
ATOM 874 O O . ASN A 1 111 ? 16.239 -3.308 -16.801 1.00 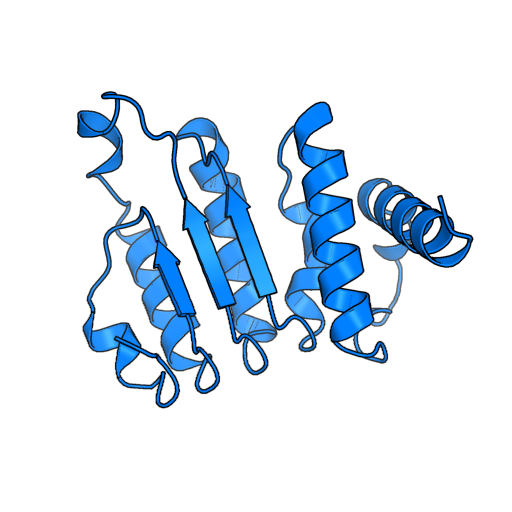49.84 111 ASN A O 1
ATOM 878 N N . MET A 1 112 ? 14.500 -4.611 -17.348 1.00 51.88 112 MET A N 1
ATOM 879 C CA . MET A 1 112 ? 13.893 -4.589 -16.007 1.00 51.88 112 MET A CA 1
ATOM 880 C C . MET A 1 112 ? 14.495 -5.650 -15.068 1.00 51.88 112 MET A C 1
ATOM 882 O O . MET A 1 112 ? 14.375 -5.538 -13.848 1.00 51.88 112 MET A O 1
ATOM 886 N N . GLY A 1 113 ? 15.197 -6.647 -15.626 1.00 49.88 113 GLY A N 1
ATOM 887 C CA . GLY A 1 113 ? 15.917 -7.691 -14.885 1.00 49.88 113 GLY A CA 1
ATOM 888 C C . GLY A 1 113 ? 17.093 -7.187 -14.035 1.00 49.88 113 GLY A C 1
ATOM 889 O O . GLY A 1 113 ? 17.593 -7.915 -13.178 1.00 49.88 113 GLY A O 1
ATOM 890 N N . HIS A 1 114 ? 17.510 -5.929 -14.201 1.00 52.72 114 HIS A N 1
ATOM 891 C CA . HIS A 1 114 ? 18.454 -5.273 -13.301 1.00 52.72 114 HIS A CA 1
ATOM 892 C C . HIS A 1 114 ? 17.709 -4.513 -12.202 1.00 52.72 114 HIS A C 1
ATOM 894 O O . HIS A 1 114 ? 17.683 -3.284 -12.162 1.00 52.72 114 HIS A O 1
ATOM 900 N N . THR A 1 115 ? 17.121 -5.241 -11.252 1.00 60.06 115 THR A N 1
ATOM 901 C CA . THR A 1 115 ? 16.795 -4.628 -9.960 1.00 60.06 115 THR A CA 1
ATOM 902 C C . THR A 1 115 ? 18.072 -4.097 -9.329 1.00 60.06 115 THR A C 1
ATOM 904 O O . THR A 1 115 ? 19.017 -4.861 -9.114 1.00 60.06 115 THR A O 1
ATOM 907 N N . SER A 1 116 ? 18.097 -2.805 -8.996 1.00 69.62 116 SER A N 1
ATOM 908 C CA . SER A 1 116 ? 19.156 -2.271 -8.146 1.00 69.62 116 SER A CA 1
ATOM 909 C C . SER A 1 116 ? 19.173 -3.064 -6.836 1.00 69.62 116 SER A C 1
ATOM 911 O O . SER A 1 116 ? 18.120 -3.429 -6.301 1.00 69.62 116 SER A O 1
ATOM 913 N N . SER A 1 117 ? 20.367 -3.343 -6.311 1.00 77.88 117 SER A N 1
ATOM 914 C CA . SER A 1 117 ? 20.542 -3.977 -4.995 1.00 77.88 117 SER A CA 1
ATOM 915 C C . SER A 1 117 ? 19.701 -3.290 -3.910 1.00 77.88 117 SER A C 1
ATOM 917 O O . SER A 1 117 ? 19.190 -3.951 -3.010 1.00 77.88 117 SER A O 1
ATOM 919 N N . GLU A 1 118 ? 19.484 -1.984 -4.063 1.00 85.94 118 GLU A N 1
ATOM 920 C CA . GLU A 1 118 ? 18.632 -1.145 -3.226 1.00 85.94 118 GLU A CA 1
ATOM 921 C C . GLU A 1 118 ? 17.165 -1.608 -3.173 1.00 85.94 118 GLU A C 1
ATOM 923 O O . GLU A 1 118 ? 16.627 -1.780 -2.081 1.00 85.94 118 GLU A O 1
ATOM 928 N N . VAL A 1 119 ? 16.503 -1.869 -4.310 1.00 86.06 119 VAL A N 1
ATOM 929 C CA . VAL A 1 119 ? 15.092 -2.316 -4.307 1.00 86.06 119 VAL A CA 1
ATOM 930 C C . VAL A 1 119 ? 14.957 -3.660 -3.592 1.00 86.06 119 VAL A C 1
ATOM 932 O O . VAL A 1 119 ? 14.049 -3.841 -2.780 1.00 86.06 119 VAL A O 1
ATOM 935 N N . SER A 1 120 ? 15.885 -4.582 -3.852 1.00 87.19 120 SER A N 1
ATOM 936 C CA . SER A 1 120 ? 15.910 -5.896 -3.203 1.00 87.19 120 SER A CA 1
ATOM 937 C C . SER A 1 120 ? 16.080 -5.774 -1.682 1.00 87.19 120 SER A C 1
ATOM 939 O O . SER A 1 120 ? 15.345 -6.407 -0.922 1.00 87.19 120 SER A O 1
ATOM 941 N N . GLU A 1 121 ? 16.977 -4.902 -1.214 1.00 89.69 121 GLU A N 1
ATOM 942 C CA . GLU A 1 121 ? 17.179 -4.649 0.217 1.00 89.69 121 GLU A CA 1
ATOM 943 C C . GLU A 1 121 ? 15.953 -4.000 0.880 1.00 89.69 121 GLU A C 1
ATOM 945 O O . GLU A 1 121 ? 15.572 -4.354 2.003 1.00 89.69 121 GLU A O 1
ATOM 950 N N . ILE A 1 122 ? 15.292 -3.067 0.193 1.00 91.62 122 ILE A N 1
ATOM 951 C CA . ILE A 1 122 ? 14.078 -2.433 0.710 1.00 91.62 122 ILE A CA 1
ATOM 952 C C . ILE A 1 122 ? 12.950 -3.460 0.821 1.00 91.62 122 ILE A C 1
ATOM 954 O O . ILE A 1 122 ? 12.315 -3.540 1.873 1.00 91.62 122 ILE A O 1
ATOM 958 N N . LEU A 1 123 ? 12.729 -4.277 -0.213 1.00 92.00 123 LEU A N 1
ATOM 959 C CA . LEU A 1 123 ? 11.730 -5.349 -0.189 1.00 92.00 123 LEU A CA 1
ATOM 960 C C . LEU A 1 123 ? 12.024 -6.361 0.919 1.00 92.00 123 LEU A C 1
ATOM 962 O O . LEU A 1 123 ? 11.122 -6.749 1.658 1.00 92.00 123 LEU A O 1
ATOM 966 N N . TRP A 1 124 ? 13.291 -6.727 1.108 1.00 91.56 124 TRP A N 1
ATOM 967 C CA . TRP A 1 124 ? 13.712 -7.586 2.210 1.00 91.56 124 TRP A CA 1
ATOM 968 C C . TRP A 1 124 ? 13.302 -7.023 3.576 1.00 91.56 124 TRP A C 1
ATOM 970 O O . TRP A 1 124 ? 12.724 -7.724 4.412 1.00 91.56 124 TRP A O 1
ATOM 980 N N . ASN A 1 125 ? 13.577 -5.740 3.806 1.00 89.81 125 ASN A N 1
ATOM 981 C CA . ASN A 1 125 ? 13.226 -5.061 5.049 1.00 89.81 125 ASN A CA 1
ATOM 982 C C . ASN A 1 125 ? 11.714 -4.867 5.214 1.00 89.81 125 ASN A C 1
ATOM 984 O O . ASN A 1 125 ? 11.215 -4.935 6.340 1.00 89.81 125 ASN A O 1
ATOM 988 N N . LEU A 1 126 ? 10.990 -4.647 4.118 1.00 93.06 126 LEU A N 1
ATOM 989 C CA . LEU A 1 126 ? 9.535 -4.563 4.106 1.00 93.06 126 LEU A CA 1
ATOM 990 C C . LEU A 1 126 ? 8.926 -5.904 4.530 1.00 93.06 126 LEU A C 1
ATOM 992 O O . LEU A 1 126 ? 8.193 -5.956 5.514 1.00 93.06 126 LEU A O 1
ATOM 996 N N . PHE A 1 127 ? 9.301 -7.003 3.868 1.00 92.81 127 PHE A N 1
ATOM 997 C CA . PHE A 1 127 ? 8.694 -8.315 4.107 1.00 92.81 127 PHE A CA 1
ATOM 998 C C . PHE A 1 127 ? 8.974 -8.888 5.494 1.00 92.81 127 PHE A C 1
ATOM 1000 O O . PHE A 1 127 ? 8.137 -9.586 6.073 1.00 92.81 127 PHE A O 1
ATOM 1007 N N . LYS A 1 128 ? 10.104 -8.512 6.101 1.00 89.62 128 LYS A N 1
ATOM 1008 C CA . LYS A 1 128 ? 10.370 -8.814 7.511 1.00 89.62 128 LYS A CA 1
ATOM 1009 C C . LYS A 1 128 ? 9.295 -8.278 8.458 1.00 89.62 128 LYS A C 1
ATOM 1011 O O . LYS A 1 128 ? 9.090 -8.895 9.503 1.00 89.62 128 LYS A O 1
ATOM 1016 N N . ASN A 1 129 ? 8.643 -7.172 8.097 1.00 88.88 129 ASN A N 1
ATOM 1017 C CA . ASN A 1 129 ? 7.676 -6.438 8.913 1.00 88.88 129 ASN A CA 1
ATOM 1018 C C . ASN A 1 129 ? 6.219 -6.578 8.430 1.00 88.88 129 ASN A C 1
ATOM 1020 O O . ASN A 1 129 ? 5.334 -5.949 9.005 1.00 88.88 129 ASN A O 1
ATOM 1024 N N . THR A 1 130 ? 5.945 -7.434 7.437 1.00 93.19 130 THR A N 1
ATOM 1025 C CA . THR A 1 130 ? 4.592 -7.702 6.910 1.00 93.19 130 THR A CA 1
ATOM 1026 C C . THR A 1 130 ? 4.133 -9.132 7.240 1.00 93.19 130 THR A C 1
ATOM 1028 O O . THR A 1 130 ? 4.006 -9.974 6.341 1.00 93.19 130 THR A O 1
ATOM 1031 N N . PRO A 1 131 ? 3.882 -9.473 8.519 1.00 92.81 131 PRO A N 1
ATOM 1032 C CA . PRO A 1 131 ? 3.483 -10.831 8.901 1.00 92.81 131 PRO A CA 1
ATOM 1033 C C . PRO A 1 131 ? 2.091 -11.216 8.380 1.00 92.81 131 PRO A C 1
ATOM 1035 O O . PRO A 1 131 ? 1.765 -12.402 8.289 1.00 92.81 131 PRO A O 1
ATOM 1038 N N . ASN A 1 132 ? 1.273 -10.214 8.047 1.00 95.00 132 ASN A N 1
ATOM 1039 C CA . ASN A 1 132 ? -0.097 -10.373 7.584 1.00 95.00 132 ASN A CA 1
ATOM 1040 C C . ASN A 1 132 ? -0.237 -10.507 6.065 1.00 95.00 132 ASN A C 1
ATOM 1042 O O . ASN A 1 132 ? -1.358 -10.719 5.607 1.00 95.00 132 ASN A O 1
ATOM 1046 N N . LEU A 1 133 ? 0.865 -10.441 5.309 1.00 96.12 133 LEU A N 1
ATOM 1047 C CA . LEU A 1 133 ? 0.843 -10.536 3.852 1.00 96.12 133 LEU A CA 1
ATOM 1048 C C . LEU A 1 133 ? 0.238 -11.879 3.414 1.00 96.12 133 LEU A C 1
ATOM 1050 O O . LEU A 1 133 ? 0.686 -12.937 3.857 1.00 96.12 133 LEU A O 1
ATOM 1054 N N . LYS A 1 134 ? -0.794 -11.813 2.572 1.00 97.06 134 LYS A N 1
ATOM 1055 C CA . LYS A 1 134 ? -1.582 -12.937 2.040 1.00 97.06 134 LYS A CA 1
ATOM 1056 C C . LYS A 1 134 ? -1.364 -13.146 0.551 1.00 97.06 134 LYS A C 1
ATOM 1058 O O . LYS A 1 134 ? -1.454 -14.282 0.098 1.00 97.06 134 LYS A O 1
ATOM 1063 N N . ASP A 1 135 ? -1.112 -12.066 -0.179 1.00 96.88 135 ASP A N 1
ATOM 1064 C CA . ASP A 1 135 ? -0.981 -12.065 -1.632 1.00 96.88 135 ASP A CA 1
ATOM 1065 C C . ASP A 1 135 ? 0.138 -11.102 -2.058 1.00 96.88 135 ASP A C 1
ATOM 1067 O O . ASP A 1 135 ? 0.224 -9.965 -1.576 1.00 96.88 135 ASP A O 1
ATOM 1071 N N . LEU A 1 136 ? 1.013 -11.585 -2.938 1.00 94.94 136 LEU A N 1
ATOM 1072 C CA . LEU A 1 136 ? 2.177 -10.869 -3.434 1.00 94.94 136 LEU A CA 1
ATOM 1073 C C . LEU A 1 136 ? 2.316 -11.093 -4.936 1.00 94.94 136 LEU A C 1
ATOM 1075 O O . LEU A 1 136 ? 2.536 -12.211 -5.391 1.00 94.94 136 LEU A O 1
ATOM 1079 N N . HIS A 1 137 ? 2.301 -9.999 -5.686 1.00 92.56 137 HIS A N 1
ATOM 1080 C CA . HIS A 1 137 ? 2.691 -9.989 -7.087 1.00 92.56 137 HIS A CA 1
ATOM 1081 C C . HIS A 1 137 ? 3.722 -8.882 -7.272 1.00 92.56 137 HIS A C 1
ATOM 1083 O O . HIS A 1 137 ? 3.449 -7.728 -6.958 1.00 92.56 137 HIS A O 1
ATOM 1089 N N . CYS A 1 138 ? 4.928 -9.224 -7.710 1.00 89.12 138 CYS A N 1
ATOM 1090 C CA . CYS A 1 138 ? 6.040 -8.284 -7.746 1.00 89.12 138 CYS A CA 1
ATOM 1091 C C . CYS A 1 138 ? 6.862 -8.506 -9.012 1.00 89.12 138 CYS A C 1
ATOM 1093 O O . CYS A 1 138 ? 7.357 -9.607 -9.233 1.00 89.12 138 CYS A O 1
ATOM 1095 N N . CYS A 1 139 ? 7.023 -7.462 -9.823 1.00 86.69 139 CYS A N 1
ATOM 1096 C CA . CYS A 1 139 ? 7.877 -7.481 -11.011 1.00 86.69 139 CYS A CA 1
ATOM 1097 C C . CYS A 1 139 ? 9.367 -7.270 -10.696 1.00 86.69 139 CYS A C 1
ATOM 1099 O O . CYS A 1 139 ? 10.192 -7.304 -11.601 1.00 86.69 139 CYS A O 1
ATOM 1101 N N . PHE A 1 140 ? 9.721 -7.032 -9.430 1.00 85.69 140 PHE A N 1
ATOM 1102 C CA . PHE A 1 140 ? 11.104 -6.872 -8.991 1.00 85.69 140 PHE A CA 1
ATOM 1103 C C . PHE A 1 140 ? 11.672 -8.202 -8.494 1.00 85.69 140 PHE A C 1
ATOM 1105 O O . PHE A 1 140 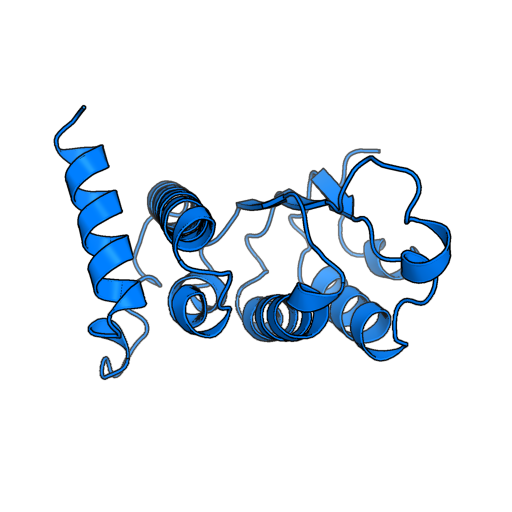? 10.998 -8.954 -7.792 1.00 85.69 140 PHE A O 1
ATOM 1112 N N . ILE A 1 141 ? 12.939 -8.462 -8.808 1.00 84.62 141 ILE A N 1
ATOM 1113 C CA . ILE A 1 141 ? 13.699 -9.601 -8.294 1.00 84.62 141 ILE A CA 1
ATOM 1114 C C . ILE A 1 141 ? 14.159 -9.305 -6.855 1.00 84.62 141 ILE A C 1
ATOM 1116 O O . ILE A 1 141 ? 14.680 -8.229 -6.559 1.00 84.62 141 ILE A O 1
ATOM 1120 N N . PHE A 1 142 ? 13.981 -10.269 -5.950 1.00 87.94 142 PHE A N 1
ATOM 1121 C CA . PHE A 1 142 ? 14.448 -10.205 -4.561 1.00 87.94 142 PHE A CA 1
ATOM 1122 C C . PHE A 1 142 ? 14.691 -11.615 -3.995 1.00 87.94 142 PHE A C 1
ATOM 1124 O O . PHE A 1 142 ? 14.233 -12.613 -4.553 1.00 87.94 142 PHE A O 1
ATOM 1131 N N . ASP A 1 143 ? 15.409 -11.713 -2.870 1.00 89.50 143 ASP A N 1
ATOM 1132 C CA . ASP A 1 143 ? 15.622 -12.996 -2.186 1.00 89.50 143 ASP A CA 1
ATOM 1133 C C . ASP A 1 143 ? 14.325 -13.467 -1.506 1.00 89.50 143 ASP A C 1
ATOM 1135 O O . ASP A 1 143 ? 13.852 -12.865 -0.539 1.00 89.50 143 ASP A O 1
ATOM 1139 N N . LEU A 1 144 ? 13.780 -14.596 -1.969 1.00 90.19 144 LEU A N 1
ATOM 1140 C CA . LEU A 1 144 ? 12.565 -15.215 -1.430 1.00 90.19 144 LEU A CA 1
ATOM 1141 C C . LEU A 1 144 ? 12.659 -15.564 0.063 1.00 90.19 144 LEU A C 1
ATOM 1143 O O . LEU A 1 144 ? 11.629 -15.689 0.727 1.00 90.19 144 LEU A O 1
ATOM 1147 N N . LYS A 1 145 ? 13.863 -15.669 0.646 1.00 92.06 145 LYS A N 1
ATOM 1148 C CA . LYS A 1 145 ? 14.020 -15.814 2.104 1.00 92.06 145 LYS A CA 1
ATOM 1149 C C . LYS A 1 145 ? 13.418 -14.632 2.877 1.00 92.06 145 LYS A C 1
ATOM 1151 O O . LYS A 1 145 ? 13.090 -14.814 4.050 1.00 92.06 145 LYS A O 1
ATOM 1156 N N . ALA A 1 146 ? 13.218 -13.473 2.242 1.00 90.31 146 ALA A N 1
ATOM 1157 C CA . ALA A 1 146 ? 12.510 -12.331 2.819 1.00 90.31 146 ALA A CA 1
ATOM 1158 C C . ALA A 1 146 ? 11.079 -12.684 3.255 1.00 90.31 146 ALA A C 1
ATOM 1160 O O . ALA A 1 146 ? 10.580 -12.155 4.247 1.00 90.31 146 ALA A O 1
ATOM 1161 N N . LEU A 1 147 ? 10.434 -13.619 2.549 1.00 93.31 147 LEU A N 1
ATOM 1162 C CA . LEU A 1 147 ? 9.033 -13.991 2.752 1.00 93.31 147 LEU A CA 1
ATOM 1163 C C . LEU A 1 147 ? 8.819 -14.949 3.927 1.00 93.31 147 LEU A C 1
ATOM 1165 O O . LEU A 1 147 ? 7.681 -15.263 4.264 1.00 93.31 147 LEU A O 1
ATOM 1169 N N . ARG A 1 148 ? 9.884 -15.398 4.605 1.00 91.94 148 ARG A N 1
ATOM 1170 C CA . ARG A 1 148 ? 9.789 -16.335 5.742 1.00 91.94 148 ARG A CA 1
ATOM 1171 C C . ARG A 1 148 ? 8.897 -15.830 6.882 1.00 91.94 148 ARG A C 1
ATOM 1173 O O . ARG A 1 148 ? 8.338 -16.639 7.617 1.00 91.94 148 ARG A O 1
ATOM 1180 N N . ASN A 1 149 ? 8.758 -14.512 7.029 1.00 89.19 149 ASN A N 1
ATOM 1181 C CA . ASN A 1 149 ? 7.910 -13.904 8.055 1.00 89.19 149 ASN A CA 1
ATOM 1182 C C . ASN A 1 149 ? 6.445 -13.730 7.611 1.00 89.19 149 ASN A C 1
ATOM 1184 O O . ASN A 1 149 ? 5.584 -13.510 8.462 1.00 89.19 149 ASN A O 1
ATOM 1188 N N . CYS A 1 150 ? 6.137 -13.881 6.320 1.00 92.56 150 CYS A N 1
ATOM 1189 C CA . CYS A 1 150 ? 4.801 -13.728 5.743 1.00 92.56 150 CYS A CA 1
ATOM 1190 C C . CYS A 1 150 ? 3.974 -15.012 5.919 1.00 92.56 150 CYS A C 1
ATOM 1192 O O . CYS A 1 150 ? 3.693 -15.738 4.971 1.00 92.56 150 CYS A O 1
ATOM 1194 N N . ARG A 1 151 ? 3.579 -15.313 7.160 1.00 89.38 151 ARG A N 1
ATOM 1195 C CA . ARG A 1 151 ? 2.944 -16.595 7.538 1.00 89.38 151 ARG A CA 1
ATOM 1196 C C . ARG A 1 151 ? 1.580 -16.847 6.894 1.00 89.38 151 ARG A C 1
ATOM 1198 O O . ARG A 1 151 ? 1.105 -17.977 6.912 1.00 89.38 151 ARG A O 1
ATOM 1205 N N . LYS A 1 152 ? 0.924 -15.794 6.405 1.00 94.00 152 LYS A N 1
ATOM 1206 C CA . LYS A 1 152 ? -0.399 -15.867 5.775 1.00 94.00 152 LYS A CA 1
ATOM 1207 C C . LYS A 1 152 ? -0.328 -15.916 4.247 1.00 94.00 152 LYS A C 1
ATOM 1209 O O . LYS A 1 152 ? -1.389 -15.983 3.624 1.00 94.00 152 LYS A O 1
ATOM 1214 N N . LEU A 1 153 ? 0.876 -15.872 3.669 1.00 94.44 153 LEU A N 1
ATOM 1215 C CA . LEU A 1 153 ? 1.076 -15.828 2.228 1.00 94.44 153 LEU A CA 1
ATOM 1216 C C . LEU A 1 153 ? 0.551 -17.121 1.610 1.00 94.44 153 LEU A C 1
ATOM 1218 O O . LEU A 1 153 ? 0.951 -18.216 2.007 1.00 94.44 153 LEU A O 1
ATOM 1222 N N . ARG A 1 154 ? -0.378 -16.984 0.667 1.00 86.62 154 ARG A N 1
ATOM 1223 C CA . ARG A 1 154 ? -0.910 -18.105 -0.103 1.00 86.62 154 ARG A CA 1
ATOM 1224 C C . ARG A 1 154 ? -0.011 -18.291 -1.321 1.00 86.62 154 ARG A C 1
ATOM 1226 O O . ARG A 1 154 ? 0.264 -17.317 -2.017 1.00 86.62 154 ARG A O 1
ATOM 1233 N N . ILE A 1 155 ? 0.473 -19.515 -1.509 1.00 66.12 155 ILE A N 1
ATOM 1234 C CA . ILE A 1 155 ? 1.291 -19.942 -2.653 1.00 66.12 155 ILE A CA 1
ATOM 1235 C C . ILE A 1 155 ? 0.390 -20.726 -3.598 1.00 66.12 155 ILE A C 1
ATOM 1237 O O . ILE A 1 155 ? -0.417 -21.529 -3.071 1.00 66.12 155 ILE A O 1
#

Foldseek 3Di:
DDPLLVVLLVVLVCLQVCVCVPPPDLPLLPPALVSLQSNLVSNLVVCVVVPQALSSCLSSLQSLSHAEDADEADDPVCVVSVLSSLQ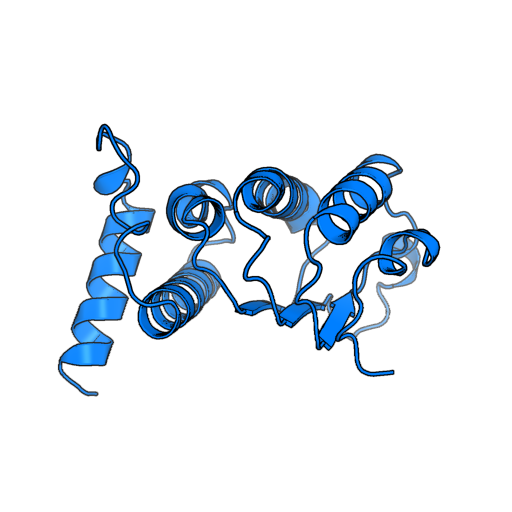SNLNRQQNHAYDHDYHDPDDPLVVQQPDDPSVQVSLLSNLCRHCNHAYDHHSHDYDPVSNVSVVNHDD

Radius of gyration: 15.49 Å; chains: 1; bounding box: 43×41×38 Å

pLDDT: mean 87.46, std 11.8, range [48.25, 97.56]